Protein AF-A0A6B3G7U8-F1 (afdb_monomer)

Solvent-accessible surface area (backbone atoms only — not comparable to full-atom values): 8339 Å² total; per-residue (Å²): 116,60,31,65,42,67,59,55,54,53,58,26,62,81,66,77,45,59,61,69,61,53,49,54,51,34,26,53,53,46,40,57,54,46,66,72,39,88,90,53,54,91,51,55,48,46,45,71,50,93,73,25,48,72,46,30,41,27,32,55,60,64,88,82,47,62,95,89,60,78,64,54,76,46,82,63,56,57,91,72,45,44,62,56,46,42,53,50,39,54,51,48,50,56,47,52,52,48,53,54,52,49,52,54,49,48,58,63,52,66,76,45,75,90,61,92,80,77,63,49,80,45,92,55,93,48,96,85,45,44,34,27,39,58,80,93,50,77,46,80,84

pLDDT: mean 81.94, std 8.4, range [49.12, 93.56]

Mean predicted aligned error: 10.04 Å

Foldseek 3Di:
DFQPLVVLVVLCVVQVNDSVVLQVLLFVLLLVVQVVDPPHAPAWTWHQDSRRDIWIWHWDDVVVDDPPDDIDIDTPCDVPSSVVSNVSSVVSSVVVSVVSVVVVVCVVCVVQVPPDADFDWDDDPDPVWIWTHRDPDIDID

Structure (mmCIF, N/CA/C/O backbone):
data_AF-A0A6B3G7U8-F1
#
_entry.id   AF-A0A6B3G7U8-F1
#
loop_
_atom_site.group_PDB
_atom_site.id
_atom_site.type_symbol
_atom_site.label_atom_id
_atom_site.label_alt_id
_atom_site.label_comp_id
_atom_site.label_asym_id
_atom_site.label_entity_id
_atom_site.label_seq_id
_atom_site.pdbx_PDB_ins_code
_atom_site.Cartn_x
_atom_site.Cartn_y
_atom_site.Cartn_z
_atom_site.occupancy
_atom_site.B_iso_or_equiv
_atom_site.auth_seq_id
_atom_site.auth_comp_id
_atom_site.auth_asym_id
_atom_site.auth_atom_id
_atom_site.pdbx_PDB_model_num
ATOM 1 N N . MET A 1 1 ? 18.349 -4.455 1.638 1.00 49.12 1 MET A N 1
ATOM 2 C CA . MET A 1 1 ? 17.877 -4.123 2.997 1.00 49.12 1 MET A CA 1
ATOM 3 C C . MET A 1 1 ? 16.399 -4.404 2.971 1.00 49.12 1 MET A C 1
ATOM 5 O O . MET A 1 1 ? 15.675 -3.745 2.230 1.00 49.12 1 MET A O 1
ATOM 9 N N . ASP A 1 2 ? 16.048 -5.477 3.655 1.00 57.03 2 ASP A N 1
ATOM 10 C CA . ASP A 1 2 ? 14.874 -6.294 3.383 1.00 57.03 2 ASP A CA 1
ATOM 11 C C . ASP A 1 2 ? 13.719 -5.866 4.282 1.00 57.03 2 ASP A C 1
ATOM 13 O O . ASP A 1 2 ? 13.921 -5.358 5.390 1.00 57.03 2 ASP A O 1
ATOM 17 N N . ILE A 1 3 ? 12.496 -6.017 3.788 1.00 63.47 3 ILE A N 1
ATOM 18 C CA . ILE A 1 3 ? 11.315 -5.852 4.627 1.00 63.47 3 ILE A CA 1
ATOM 19 C C . ILE A 1 3 ? 11.345 -6.967 5.675 1.00 63.47 3 ILE A C 1
ATOM 21 O O . ILE A 1 3 ? 11.556 -8.128 5.338 1.00 63.47 3 ILE A O 1
ATOM 25 N N . ASP A 1 4 ? 11.127 -6.639 6.949 1.00 67.69 4 ASP A N 1
ATOM 26 C CA . ASP A 1 4 ? 11.074 -7.660 7.995 1.00 67.69 4 ASP A CA 1
ATOM 27 C C . ASP A 1 4 ? 9.785 -8.489 7.862 1.00 67.69 4 ASP A C 1
ATOM 29 O O . ASP A 1 4 ? 8.722 -8.155 8.395 1.00 67.69 4 ASP A O 1
ATOM 33 N N . VAL A 1 5 ? 9.878 -9.588 7.114 1.00 67.31 5 VAL A N 1
ATOM 34 C CA . VAL A 1 5 ? 8.753 -10.489 6.838 1.00 67.31 5 VAL A CA 1
ATOM 35 C C . VAL A 1 5 ? 8.225 -11.154 8.105 1.00 67.31 5 VAL A C 1
ATOM 37 O O . VAL A 1 5 ? 7.060 -11.551 8.142 1.00 67.31 5 VAL A O 1
ATOM 40 N N . LYS A 1 6 ? 9.021 -11.250 9.179 1.00 64.56 6 LYS A N 1
ATOM 41 C CA . LYS A 1 6 ? 8.528 -11.805 10.447 1.00 64.56 6 LYS A CA 1
ATOM 42 C C . LYS A 1 6 ? 7.477 -10.898 11.074 1.00 64.56 6 LYS A C 1
ATOM 44 O O . LYS A 1 6 ? 6.482 -11.407 11.585 1.00 64.56 6 LYS A O 1
ATOM 49 N N . LEU A 1 7 ? 7.645 -9.579 10.972 1.00 67.62 7 LEU A N 1
ATOM 50 C CA . LEU A 1 7 ? 6.619 -8.623 11.392 1.00 67.62 7 LEU A CA 1
ATOM 51 C C . LEU A 1 7 ? 5.379 -8.701 10.496 1.00 67.62 7 LEU A C 1
ATOM 53 O O . LEU A 1 7 ? 4.268 -8.684 11.020 1.00 67.62 7 LEU A O 1
ATOM 57 N N . LEU A 1 8 ? 5.551 -8.861 9.176 1.00 67.56 8 LEU A N 1
ATOM 58 C CA . LEU A 1 8 ? 4.422 -9.047 8.252 1.00 67.56 8 LEU A CA 1
ATOM 5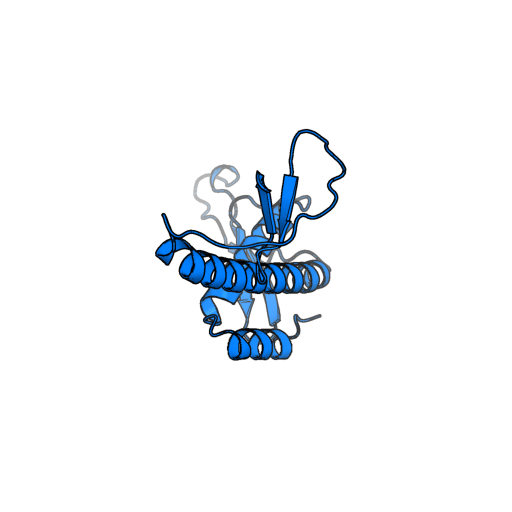9 C C . LEU A 1 8 ? 3.584 -10.279 8.618 1.00 67.56 8 LEU A C 1
ATOM 61 O O . LEU A 1 8 ? 2.361 -10.194 8.706 1.00 67.56 8 LEU A O 1
ATOM 65 N N . LYS A 1 9 ? 4.244 -11.419 8.850 1.00 65.25 9 LYS A N 1
ATOM 66 C CA . LYS A 1 9 ? 3.578 -12.685 9.177 1.00 65.25 9 LYS A CA 1
ATOM 67 C C . LYS A 1 9 ? 2.912 -12.652 10.554 1.00 65.25 9 LYS A C 1
ATOM 69 O O . LYS A 1 9 ? 1.799 -13.148 10.677 1.00 65.25 9 LYS A O 1
ATOM 74 N N . GLY A 1 10 ? 3.543 -12.030 11.555 1.00 67.12 10 GLY A N 1
ATOM 75 C CA . GLY A 1 10 ? 2.952 -11.881 12.890 1.00 67.12 10 GLY A CA 1
ATOM 76 C C . GLY A 1 10 ? 1.677 -11.030 12.886 1.00 67.12 10 GLY A C 1
ATOM 77 O O . GLY A 1 10 ? 0.655 -11.449 13.416 1.00 67.12 10 GLY A O 1
ATOM 78 N N . LEU A 1 11 ? 1.704 -9.877 12.209 1.00 66.62 11 LEU A N 1
ATOM 79 C CA . LEU A 1 11 ? 0.543 -8.983 12.105 1.00 66.62 11 LEU A CA 1
ATOM 80 C C . LEU A 1 11 ? -0.610 -9.579 11.287 1.00 66.62 11 LEU A C 1
ATOM 82 O O . LEU A 1 11 ? -1.769 -9.363 11.632 1.00 66.62 11 LEU A O 1
ATOM 86 N N . ALA A 1 12 ? -0.310 -10.330 10.223 1.00 62.91 12 ALA A N 1
ATOM 87 C CA . ALA A 1 12 ? -1.332 -11.024 9.439 1.00 62.91 12 ALA A CA 1
ATOM 88 C C . ALA A 1 12 ? -2.052 -12.109 10.264 1.00 62.91 12 ALA A C 1
ATOM 90 O O . ALA A 1 12 ? -3.266 -12.276 10.147 1.00 62.91 12 ALA A O 1
ATOM 91 N N . GLN A 1 13 ? -1.313 -12.814 11.128 1.00 64.25 13 GLN A N 1
ATOM 92 C CA . GLN A 1 13 ? -1.842 -13.915 11.929 1.00 64.25 13 GLN A CA 1
ATOM 93 C C . GLN A 1 13 ? -2.773 -13.448 13.058 1.00 64.25 13 GLN A C 1
ATOM 95 O O . GLN A 1 13 ? -3.807 -14.073 13.281 1.00 64.25 13 GLN A O 1
ATOM 100 N N . ASP A 1 14 ? -2.458 -12.336 13.727 1.00 63.94 14 ASP A N 1
ATOM 101 C CA . ASP A 1 14 ? -3.247 -11.823 14.861 1.00 63.94 14 ASP A CA 1
ATOM 102 C C . ASP A 1 14 ? -4.640 -11.296 14.470 1.00 63.94 14 ASP A C 1
ATOM 104 O O . ASP A 1 14 ? -5.495 -11.087 15.332 1.00 63.94 14 ASP A O 1
ATOM 108 N N . LYS A 1 15 ? -4.868 -11.023 13.181 1.00 64.00 15 LYS A N 1
ATOM 109 C CA . LYS A 1 15 ? -6.048 -10.289 12.690 1.00 64.00 15 LYS A CA 1
ATOM 110 C C . LYS A 1 15 ? -6.783 -11.002 11.552 1.00 64.00 15 LYS A C 1
ATOM 112 O O . LYS A 1 15 ? -7.603 -10.383 10.885 1.00 64.00 15 LYS A O 1
ATOM 117 N N . GLU A 1 16 ? -6.489 -12.287 11.338 1.00 69.31 16 GLU A N 1
ATOM 118 C CA . GLU A 1 16 ? -7.140 -13.160 10.342 1.00 69.31 16 GLU A CA 1
ATOM 119 C C . GLU A 1 16 ? -7.078 -12.640 8.889 1.00 69.31 16 GLU A C 1
ATOM 121 O O . GLU A 1 16 ? -7.882 -13.030 8.043 1.00 69.31 16 GLU A O 1
ATOM 126 N N . ILE A 1 17 ? -6.104 -11.783 8.560 1.00 77.81 17 ILE A N 1
ATOM 127 C CA . ILE A 1 17 ? -5.924 -11.272 7.194 1.00 77.81 17 ILE A CA 1
ATOM 128 C C . ILE A 1 17 ? -5.059 -12.271 6.409 1.00 77.81 17 ILE A C 1
ATOM 130 O O . ILE A 1 17 ? -3.924 -12.534 6.818 1.00 77.81 17 ILE A O 1
ATOM 134 N N . PRO A 1 18 ? -5.522 -12.807 5.259 1.00 82.62 18 PRO A N 1
ATOM 135 C CA . PRO A 1 18 ? -4.710 -13.710 4.452 1.00 82.62 18 PRO A CA 1
ATOM 136 C C . PRO A 1 18 ? -3.424 -13.025 3.981 1.00 82.62 18 PRO A C 1
ATOM 138 O O . PRO A 1 18 ? -3.458 -11.921 3.430 1.00 82.62 18 PRO A O 1
ATOM 141 N N . PHE A 1 19 ? -2.288 -13.701 4.157 1.00 81.06 19 PHE A N 1
ATOM 142 C CA . PHE A 1 19 ? -0.971 -13.155 3.817 1.00 81.06 19 PHE A CA 1
ATOM 143 C C . PHE A 1 19 ? -0.887 -12.692 2.353 1.00 81.06 19 PHE A C 1
ATOM 145 O O . PHE A 1 19 ? -0.371 -11.611 2.085 1.00 81.06 19 PHE A O 1
ATOM 152 N N . ASP A 1 20 ? -1.480 -13.441 1.422 1.00 84.00 20 ASP A N 1
ATOM 153 C CA . ASP A 1 20 ? -1.472 -13.115 -0.010 1.00 84.00 20 ASP A CA 1
ATOM 154 C C . ASP A 1 20 ? -2.196 -11.798 -0.332 1.00 84.00 20 ASP A C 1
ATOM 156 O O . ASP A 1 20 ? -1.767 -11.037 -1.200 1.00 84.00 20 ASP A O 1
ATOM 160 N N . VAL A 1 21 ? -3.270 -11.486 0.402 1.00 85.00 21 VAL A N 1
ATOM 161 C CA . VAL A 1 21 ? -4.010 -10.223 0.244 1.00 85.00 21 VAL A CA 1
ATOM 162 C C . VAL A 1 21 ? -3.151 -9.050 0.706 1.00 85.00 21 VAL A C 1
ATOM 164 O O . VAL A 1 21 ? -3.122 -7.998 0.061 1.00 85.00 21 VAL A O 1
ATOM 167 N N . LEU A 1 22 ? -2.423 -9.233 1.810 1.00 83.44 22 LEU A N 1
ATOM 168 C CA . LEU A 1 22 ? -1.510 -8.224 2.328 1.00 83.44 22 LEU A CA 1
ATOM 169 C C . LEU A 1 22 ? -0.335 -7.995 1.370 1.00 83.44 22 LEU A C 1
ATOM 171 O O . LEU A 1 22 ? -0.023 -6.846 1.058 1.00 83.44 22 LEU A O 1
ATOM 175 N N . VAL A 1 23 ? 0.274 -9.070 0.865 1.00 88.06 23 VAL A N 1
ATOM 176 C CA . VAL A 1 23 ? 1.360 -9.003 -0.123 1.00 88.06 23 VAL A CA 1
ATOM 177 C C . VAL A 1 23 ? 0.903 -8.258 -1.374 1.00 88.06 23 VAL A C 1
ATOM 179 O O . VAL A 1 23 ? 1.547 -7.284 -1.756 1.00 88.06 23 VAL A O 1
ATOM 182 N N . GLY A 1 24 ? -0.246 -8.619 -1.953 1.00 90.44 24 GLY A N 1
ATOM 183 C CA . GLY A 1 24 ? -0.769 -7.944 -3.145 1.00 90.44 24 GLY A CA 1
ATOM 184 C C . GLY A 1 24 ? -1.075 -6.456 -2.921 1.00 90.44 24 GLY A C 1
ATOM 185 O O . GLY A 1 24 ? -0.848 -5.624 -3.805 1.00 90.44 24 GLY A O 1
ATOM 186 N N . ALA A 1 25 ? -1.540 -6.085 -1.723 1.00 89.88 25 ALA A N 1
ATOM 187 C CA . ALA A 1 25 ? -1.746 -4.684 -1.357 1.00 89.88 25 ALA A CA 1
ATOM 188 C C . ALA A 1 25 ? -0.419 -3.914 -1.261 1.00 89.88 25 ALA A C 1
ATOM 190 O O . ALA A 1 25 ? -0.326 -2.780 -1.739 1.00 89.88 25 ALA A O 1
ATOM 191 N N . ILE A 1 26 ? 0.613 -4.532 -0.680 1.00 89.62 26 ILE A N 1
ATOM 192 C CA . ILE A 1 26 ? 1.955 -3.951 -0.596 1.00 89.62 26 ILE A CA 1
ATOM 193 C C . ILE A 1 26 ? 2.536 -3.788 -2.003 1.00 89.62 26 ILE A C 1
ATOM 195 O O . ILE A 1 26 ? 2.934 -2.682 -2.350 1.00 89.62 26 ILE A O 1
ATOM 199 N N . GLU A 1 27 ? 2.521 -4.825 -2.842 1.00 92.56 27 GLU A N 1
ATOM 200 C CA . GLU A 1 27 ? 3.007 -4.765 -4.231 1.00 92.56 27 GLU A CA 1
ATOM 201 C C . GLU A 1 27 ? 2.340 -3.631 -5.023 1.00 92.56 27 GLU A C 1
ATOM 203 O O . GLU A 1 27 ? 3.023 -2.844 -5.681 1.00 92.56 27 GLU A O 1
ATOM 208 N N . SER A 1 28 ? 1.021 -3.475 -4.889 1.00 93.06 28 SER A N 1
ATOM 209 C CA . SER A 1 28 ? 0.265 -2.396 -5.539 1.00 93.06 28 SER A CA 1
ATOM 210 C C . SER A 1 28 ? 0.689 -1.007 -5.048 1.00 93.06 28 SER A C 1
ATOM 212 O O . SER A 1 28 ? 0.887 -0.088 -5.843 1.00 93.06 28 SER A O 1
ATOM 214 N N . ALA A 1 29 ? 0.868 -0.837 -3.737 1.00 91.31 29 ALA A N 1
ATOM 215 C CA . ALA A 1 29 ? 1.307 0.431 -3.161 1.00 91.31 29 ALA A CA 1
ATOM 216 C C . ALA A 1 29 ? 2.748 0.781 -3.564 1.00 91.31 29 ALA A C 1
ATOM 218 O O . ALA A 1 29 ? 3.065 1.945 -3.825 1.00 91.31 29 ALA A O 1
ATOM 219 N N . LEU A 1 30 ? 3.620 -0.224 -3.651 1.00 91.44 30 LEU A N 1
ATOM 220 C CA . LEU A 1 30 ? 4.989 -0.064 -4.130 1.00 91.44 30 LEU A CA 1
ATOM 221 C C . LEU A 1 30 ? 5.035 0.281 -5.612 1.00 91.44 30 LEU A C 1
ATOM 223 O O . LEU A 1 30 ? 5.835 1.128 -5.995 1.00 91.44 30 LEU A O 1
ATOM 227 N N . LEU A 1 31 ? 4.154 -0.292 -6.429 1.00 93.25 31 LEU A N 1
ATOM 228 C CA . LEU A 1 31 ? 4.046 0.064 -7.841 1.00 93.25 31 LEU A CA 1
ATOM 229 C C . LEU A 1 31 ? 3.691 1.548 -8.016 1.00 93.25 31 LEU A C 1
ATOM 231 O O . LEU A 1 31 ? 4.315 2.252 -8.807 1.00 93.25 31 LEU A O 1
ATOM 235 N N . ILE A 1 32 ? 2.752 2.059 -7.214 1.00 92.06 32 ILE A N 1
ATOM 236 C CA . ILE A 1 32 ? 2.412 3.491 -7.199 1.00 92.06 32 ILE A CA 1
ATOM 237 C C . ILE A 1 32 ? 3.622 4.338 -6.784 1.00 92.06 32 ILE A C 1
ATOM 239 O O . ILE A 1 32 ? 3.864 5.394 -7.367 1.00 92.06 32 ILE A O 1
ATOM 243 N N . ALA A 1 33 ? 4.385 3.896 -5.780 1.00 89.50 33 ALA A N 1
ATOM 244 C CA . ALA A 1 33 ? 5.592 4.594 -5.346 1.00 89.50 33 ALA A CA 1
ATOM 245 C C . ALA A 1 33 ? 6.681 4.597 -6.433 1.00 89.50 33 ALA A C 1
ATOM 247 O O . ALA A 1 33 ? 7.336 5.617 -6.644 1.00 89.50 33 ALA A O 1
ATOM 248 N N . TYR A 1 34 ? 6.835 3.489 -7.158 1.00 90.94 34 TYR A N 1
ATOM 249 C CA . TYR A 1 34 ? 7.753 3.375 -8.284 1.00 90.94 34 TYR A CA 1
ATOM 250 C C . TYR A 1 34 ? 7.378 4.338 -9.418 1.00 90.94 34 TYR A C 1
ATOM 252 O O . TYR A 1 34 ? 8.231 5.098 -9.859 1.00 90.94 34 TYR A O 1
ATOM 260 N N . HIS A 1 35 ? 6.100 4.430 -9.802 1.00 90.56 35 HIS A N 1
ATOM 261 C CA . HIS A 1 35 ? 5.643 5.378 -10.832 1.00 90.56 35 HIS A CA 1
ATOM 262 C C . HIS A 1 35 ? 5.824 6.862 -10.471 1.00 90.56 35 HIS A C 1
ATOM 264 O O . HIS A 1 35 ? 5.707 7.727 -11.335 1.00 90.56 35 HIS A O 1
ATOM 270 N N . ARG A 1 36 ? 6.095 7.182 -9.201 1.00 88.69 36 ARG A N 1
ATOM 271 C CA . ARG A 1 36 ? 6.453 8.542 -8.759 1.00 88.69 36 ARG A CA 1
ATOM 272 C C . ARG A 1 36 ? 7.955 8.816 -8.817 1.00 88.69 36 ARG A C 1
ATOM 274 O O . ARG A 1 36 ? 8.365 9.937 -8.538 1.00 88.69 36 ARG A O 1
ATOM 281 N N . THR A 1 37 ? 8.759 7.803 -9.116 1.00 86.94 37 THR A N 1
ATOM 282 C CA . THR A 1 37 ? 10.205 7.931 -9.289 1.00 86.94 37 THR A CA 1
ATOM 283 C C . THR A 1 37 ? 10.503 8.342 -10.729 1.00 86.94 37 THR A C 1
ATOM 285 O O . THR A 1 37 ? 9.837 7.891 -11.669 1.00 86.94 37 THR A O 1
ATOM 288 N N . ASP A 1 38 ? 11.500 9.207 -10.899 1.00 83.06 38 ASP A N 1
ATOM 289 C CA . ASP A 1 38 ? 11.982 9.614 -12.216 1.00 83.06 38 ASP A CA 1
ATOM 290 C C . ASP A 1 38 ? 12.528 8.409 -12.993 1.00 83.06 38 ASP A C 1
ATOM 292 O O . ASP A 1 38 ? 13.202 7.548 -12.429 1.00 83.06 38 ASP A O 1
ATOM 296 N N . GLY A 1 39 ? 12.235 8.352 -14.295 1.00 83.62 39 GLY A N 1
ATOM 297 C CA . GLY A 1 39 ? 12.661 7.248 -15.163 1.00 83.62 39 GLY A CA 1
ATOM 298 C C . GLY A 1 39 ? 11.825 5.971 -15.043 1.00 83.62 39 GLY A C 1
ATOM 299 O O . GLY A 1 39 ? 12.205 4.954 -15.611 1.00 83.62 39 GLY A O 1
ATOM 300 N N . SER A 1 40 ? 10.690 6.008 -14.338 1.00 87.75 40 SER A N 1
ATOM 301 C CA . SER A 1 40 ? 9.822 4.838 -14.201 1.00 87.75 40 SER A CA 1
ATOM 302 C C . SER A 1 40 ? 9.166 4.410 -15.517 1.00 87.75 40 SER A C 1
ATOM 304 O O . SER A 1 40 ? 8.696 5.223 -16.318 1.00 87.75 40 SER A O 1
ATOM 306 N N . TYR A 1 41 ? 9.071 3.096 -15.712 1.00 88.62 41 TYR A N 1
ATOM 307 C CA . TYR A 1 41 ? 8.398 2.499 -16.860 1.00 88.62 41 TYR A CA 1
ATOM 308 C C . TYR A 1 41 ? 6.898 2.362 -16.598 1.00 88.62 41 TYR A C 1
ATOM 310 O O . TYR A 1 41 ? 6.468 1.952 -15.519 1.00 88.62 41 T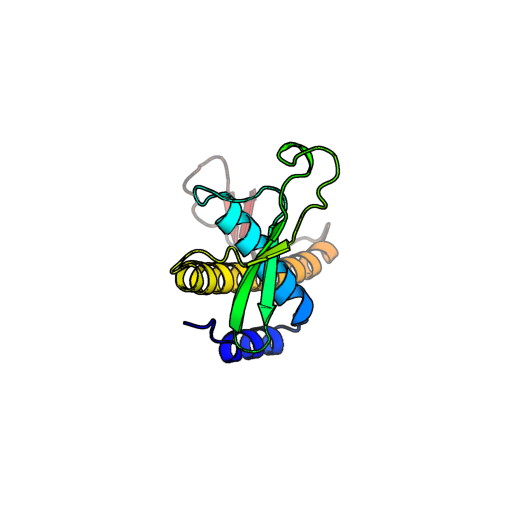YR A O 1
ATOM 318 N N . ARG A 1 42 ? 6.076 2.658 -17.614 1.00 85.88 42 ARG A N 1
ATOM 319 C CA . ARG A 1 42 ? 4.607 2.524 -17.526 1.00 85.88 42 ARG A CA 1
ATOM 320 C C . ARG A 1 42 ? 4.174 1.086 -17.275 1.00 85.88 42 ARG A C 1
ATOM 322 O O . ARG A 1 42 ? 3.230 0.842 -16.531 1.00 85.88 42 ARG A O 1
ATOM 329 N N . ARG A 1 43 ? 4.850 0.132 -17.914 1.00 89.44 43 ARG A N 1
ATOM 330 C CA . ARG A 1 43 ? 4.564 -1.297 -17.786 1.00 89.44 43 ARG A CA 1
ATOM 331 C C . ARG A 1 43 ? 5.507 -1.904 -16.760 1.00 89.44 43 ARG A C 1
ATOM 333 O O . ARG A 1 43 ? 6.453 -2.586 -17.127 1.00 89.44 43 ARG A O 1
ATOM 340 N N . ALA A 1 44 ? 5.241 -1.652 -15.487 1.00 92.19 44 ALA A N 1
ATOM 341 C CA . ALA A 1 44 ? 6.001 -2.243 -14.396 1.00 92.19 44 ALA A CA 1
ATOM 342 C C . ALA A 1 44 ? 5.108 -3.102 -13.498 1.00 92.19 44 ALA A C 1
ATOM 344 O O . ALA A 1 44 ? 3.904 -2.868 -13.375 1.00 92.19 44 ALA A O 1
ATOM 345 N N . ARG A 1 45 ? 5.707 -4.105 -12.861 1.00 93.25 45 ARG A N 1
ATOM 346 C CA . ARG A 1 45 ? 5.098 -4.877 -11.777 1.00 93.25 45 ARG A CA 1
ATOM 347 C C . ARG A 1 45 ? 6.093 -5.011 -10.639 1.00 93.25 45 ARG A C 1
ATOM 349 O O . ARG A 1 45 ? 7.280 -5.225 -10.864 1.00 93.25 45 ARG A O 1
ATOM 356 N N . VAL A 1 46 ? 5.596 -4.916 -9.416 1.00 92.81 46 VAL A N 1
ATOM 357 C CA . VAL A 1 46 ? 6.409 -5.136 -8.222 1.00 92.81 46 VAL A CA 1
ATOM 358 C C . VAL A 1 46 ? 6.155 -6.545 -7.716 1.00 92.81 46 VAL A C 1
ATOM 360 O O . VAL A 1 46 ? 5.015 -7.000 -7.701 1.00 92.81 46 VAL A O 1
ATOM 363 N N . LYS A 1 47 ? 7.226 -7.229 -7.328 1.00 92.62 47 LYS A N 1
ATOM 364 C CA . LYS A 1 47 ? 7.203 -8.545 -6.702 1.00 92.62 47 LYS A CA 1
ATOM 365 C C . LYS A 1 47 ? 7.825 -8.445 -5.319 1.00 92.62 47 LYS A C 1
ATOM 367 O O . LYS A 1 47 ? 8.952 -7.967 -5.195 1.00 92.62 47 LYS A O 1
ATOM 372 N N . LEU A 1 48 ? 7.097 -8.900 -4.307 1.00 88.38 48 LEU A N 1
ATOM 373 C CA . LEU A 1 48 ? 7.617 -9.103 -2.960 1.00 88.38 48 LEU A CA 1
ATOM 374 C C . LEU A 1 48 ? 7.850 -10.599 -2.749 1.00 88.38 48 LEU A C 1
ATOM 376 O O . LEU A 1 48 ? 6.921 -11.398 -2.872 1.00 88.38 48 LEU A O 1
ATOM 380 N N . ASP A 1 49 ? 9.086 -10.982 -2.446 1.00 85.81 49 ASP A N 1
ATOM 381 C CA . ASP A 1 49 ? 9.396 -12.366 -2.108 1.00 85.81 49 ASP A CA 1
ATOM 382 C C . ASP A 1 49 ? 9.093 -12.683 -0.629 1.00 85.81 49 ASP A C 1
ATOM 384 O O . ASP A 1 49 ? 8.824 -11.818 0.209 1.00 85.81 49 ASP A O 1
ATOM 388 N N . GLU A 1 50 ? 9.161 -13.967 -0.293 1.00 77.31 50 GLU A N 1
ATOM 389 C CA . GLU A 1 50 ? 8.971 -14.465 1.070 1.00 77.31 50 GLU A CA 1
ATOM 390 C C . GLU A 1 50 ? 10.099 -14.088 2.050 1.00 77.31 50 GLU A C 1
ATOM 392 O O . GLU A 1 50 ? 9.933 -14.260 3.261 1.00 77.31 50 GLU A O 1
ATOM 397 N N . ASN A 1 51 ? 11.215 -13.549 1.548 1.00 76.94 51 ASN A N 1
ATOM 398 C CA . ASN A 1 51 ? 12.351 -13.062 2.332 1.00 76.94 51 ASN A CA 1
ATOM 399 C C . ASN A 1 51 ? 12.287 -11.548 2.594 1.00 76.94 51 ASN A C 1
ATOM 401 O O . ASN A 1 51 ? 13.066 -11.040 3.398 1.00 76.94 51 ASN A O 1
ATOM 405 N N . GLY A 1 52 ? 11.357 -10.832 1.958 1.00 77.50 52 GLY A N 1
ATOM 406 C CA . GLY A 1 52 ? 11.177 -9.389 2.098 1.00 77.50 52 GLY A CA 1
ATOM 407 C C . GLY A 1 52 ? 11.937 -8.573 1.058 1.00 77.50 52 GLY A C 1
ATOM 408 O O . GLY A 1 52 ? 12.028 -7.348 1.185 1.00 77.50 52 GLY A O 1
ATOM 409 N N . HIS A 1 53 ? 12.491 -9.238 0.050 1.00 84.94 53 HIS A N 1
ATOM 410 C CA . HIS A 1 53 ? 13.116 -8.637 -1.106 1.00 84.94 53 HIS A CA 1
ATOM 411 C C . HIS A 1 53 ? 12.051 -8.133 -2.078 1.00 84.94 53 HIS A C 1
ATOM 413 O O . HIS A 1 53 ? 11.102 -8.836 -2.429 1.00 84.94 53 HIS A O 1
ATOM 419 N N . VAL A 1 54 ? 12.224 -6.888 -2.509 1.00 88.31 54 VAL A N 1
ATOM 420 C CA . VAL A 1 54 ? 11.327 -6.222 -3.448 1.00 88.31 54 VAL A CA 1
ATOM 421 C C . VAL A 1 54 ? 12.052 -6.055 -4.765 1.00 88.31 54 VAL A C 1
ATOM 423 O O . VAL A 1 54 ? 13.087 -5.394 -4.808 1.00 88.31 54 VAL A O 1
ATOM 426 N N . THR A 1 55 ? 11.460 -6.596 -5.823 1.00 91.12 55 THR A N 1
ATOM 427 C CA . THR A 1 55 ? 11.960 -6.470 -7.191 1.00 91.12 55 THR A CA 1
ATOM 428 C C . THR A 1 55 ? 10.926 -5.760 -8.051 1.00 91.12 55 THR A C 1
ATOM 430 O O . THR A 1 55 ? 9.744 -6.117 -8.040 1.00 91.12 55 THR A O 1
ATOM 433 N N . VAL A 1 56 ? 11.363 -4.757 -8.806 1.00 92.44 56 VAL A N 1
ATOM 434 C CA . VAL A 1 56 ? 10.544 -4.065 -9.800 1.00 92.44 56 VAL A CA 1
ATOM 435 C C . VAL A 1 56 ? 10.895 -4.604 -11.178 1.00 92.44 56 VAL A C 1
ATOM 437 O O . VAL A 1 56 ? 11.981 -4.371 -11.694 1.00 92.44 56 VAL A O 1
ATOM 440 N N . TRP A 1 57 ? 9.952 -5.311 -11.785 1.00 93.56 57 TRP A N 1
ATOM 441 C CA . TRP A 1 57 ? 10.072 -5.792 -13.154 1.00 93.56 57 TRP A CA 1
ATOM 442 C C . TRP A 1 57 ? 9.446 -4.772 -14.093 1.00 93.56 57 TRP A C 1
ATOM 444 O O . TRP A 1 57 ? 8.226 -4.588 -14.083 1.00 93.56 57 TRP A O 1
ATOM 454 N N . ALA A 1 58 ? 10.275 -4.106 -14.887 1.00 92.25 58 ALA A N 1
ATOM 455 C CA . ALA A 1 58 ? 9.850 -3.179 -15.922 1.00 92.25 58 ALA A CA 1
ATOM 456 C C . ALA A 1 58 ? 9.839 -3.878 -17.281 1.00 92.25 58 ALA A C 1
ATOM 458 O O . ALA A 1 58 ? 10.690 -4.715 -17.577 1.00 92.25 58 ALA A O 1
ATOM 459 N N . LYS A 1 59 ? 8.866 -3.526 -18.116 1.00 89.62 59 LYS A N 1
ATOM 460 C CA . LYS A 1 59 ? 8.765 -3.966 -19.501 1.00 89.62 59 LYS A CA 1
ATOM 461 C C . LYS A 1 59 ? 8.831 -2.759 -20.425 1.00 89.62 59 LYS A C 1
ATOM 463 O O . LYS A 1 59 ? 8.111 -1.781 -20.217 1.00 89.62 59 LYS A O 1
ATOM 468 N N . GLU A 1 60 ? 9.659 -2.866 -21.456 1.00 84.94 60 GLU A N 1
ATOM 469 C CA . GLU A 1 60 ? 9.778 -1.841 -22.495 1.00 84.94 60 GLU A CA 1
ATOM 470 C C . GLU A 1 60 ? 8.429 -1.604 -23.185 1.00 84.94 60 GLU A C 1
ATOM 472 O O . GLU A 1 60 ? 7.622 -2.531 -23.367 1.00 84.94 60 GLU A O 1
ATOM 477 N N . ASP A 1 61 ? 8.164 -0.350 -23.551 1.00 79.75 61 ASP A N 1
ATOM 478 C CA . ASP A 1 61 ? 6.978 -0.023 -24.329 1.00 79.75 61 ASP A CA 1
ATOM 479 C C . ASP A 1 61 ? 7.242 -0.403 -25.794 1.00 79.75 61 ASP A C 1
ATOM 481 O O . ASP A 1 61 ? 8.200 0.092 -26.385 1.00 79.75 61 ASP A O 1
ATOM 485 N N . PRO A 1 62 ? 6.430 -1.279 -26.411 1.00 75.75 62 PRO A N 1
ATOM 486 C CA . PRO A 1 62 ? 6.612 -1.634 -27.815 1.00 75.75 62 PRO A CA 1
ATOM 487 C C . PRO A 1 62 ? 6.509 -0.438 -28.771 1.00 75.75 62 PRO A C 1
ATOM 489 O O . PRO A 1 62 ? 6.958 -0.556 -29.905 1.00 75.75 62 PRO A O 1
ATOM 492 N N . ALA A 1 63 ? 5.945 0.697 -28.341 1.00 75.81 63 ALA A N 1
ATOM 493 C CA . ALA A 1 63 ? 5.956 1.933 -29.122 1.00 75.81 63 ALA A CA 1
ATOM 494 C C . ALA A 1 63 ? 7.352 2.577 -29.247 1.00 75.81 63 ALA A C 1
ATOM 496 O O . ALA A 1 63 ? 7.590 3.307 -30.207 1.00 75.81 63 ALA A O 1
ATOM 497 N N . ASP A 1 64 ? 8.256 2.300 -28.304 1.00 74.00 64 ASP A N 1
ATOM 498 C CA . ASP A 1 64 ? 9.622 2.838 -28.273 1.00 74.00 64 ASP A CA 1
ATOM 499 C C . ASP A 1 64 ? 10.640 1.888 -28.939 1.00 74.00 64 ASP A C 1
ATOM 501 O O . ASP A 1 64 ? 11.829 2.200 -29.018 1.00 74.00 64 ASP A O 1
ATOM 505 N N . LEU A 1 65 ? 10.184 0.726 -29.423 1.00 76.06 65 LEU A N 1
ATOM 506 C CA . LEU A 1 65 ? 11.020 -0.312 -30.024 1.00 76.06 65 LEU A CA 1
ATOM 507 C C . LEU A 1 65 ? 11.030 -0.234 -31.554 1.00 76.06 65 LEU A C 1
ATOM 509 O O . LEU A 1 65 ? 10.039 0.117 -32.193 1.00 76.06 65 LEU A O 1
ATOM 513 N N . GLU A 1 66 ? 12.158 -0.618 -32.152 1.00 74.56 66 GLU A N 1
ATOM 514 C CA . GLU A 1 66 ? 12.272 -0.759 -33.604 1.00 74.56 66 GLU A CA 1
ATOM 515 C C . GLU A 1 66 ? 11.398 -1.912 -34.124 1.00 74.56 66 GLU A C 1
ATOM 517 O O . GLU A 1 66 ? 11.201 -2.931 -33.455 1.00 74.56 66 GLU A O 1
ATOM 522 N N . GLU A 1 67 ? 10.885 -1.760 -35.348 1.00 69.69 67 GLU A N 1
ATOM 523 C CA . GLU A 1 67 ? 9.979 -2.715 -35.987 1.00 69.69 67 GLU A CA 1
ATOM 524 C C . GLU A 1 67 ? 10.611 -4.123 -36.042 1.00 69.69 67 GLU A C 1
ATOM 526 O O . GLU A 1 67 ? 11.619 -4.351 -36.710 1.00 69.69 67 GLU A O 1
ATOM 531 N N . GLY A 1 68 ? 10.026 -5.070 -35.298 1.00 70.88 68 GLY A N 1
ATOM 532 C CA . GLY A 1 68 ? 10.513 -6.451 -35.176 1.00 70.88 68 GLY A CA 1
ATOM 533 C C . GLY A 1 68 ? 11.221 -6.796 -33.859 1.00 70.88 68 GLY A C 1
ATOM 534 O O . GLY A 1 68 ? 11.563 -7.962 -33.659 1.00 70.88 68 GLY A O 1
ATOM 535 N N . GLN A 1 69 ? 11.417 -5.842 -32.944 1.00 73.62 69 GLN A N 1
ATOM 536 C CA . GLN A 1 69 ? 11.914 -6.131 -31.596 1.00 73.62 69 GLN A CA 1
ATOM 537 C C . GLN A 1 69 ? 10.773 -6.511 -30.640 1.00 73.62 69 GLN A C 1
ATOM 539 O O . GLN A 1 69 ? 9.734 -5.853 -30.577 1.00 73.62 69 GLN A O 1
ATOM 544 N N . GLU A 1 70 ? 10.972 -7.582 -29.868 1.00 77.31 70 GLU A N 1
ATOM 545 C CA . GLU A 1 70 ? 10.038 -7.970 -28.812 1.00 77.31 70 GLU A CA 1
ATOM 546 C C . GLU A 1 70 ? 10.343 -7.208 -27.512 1.00 77.31 70 GLU A C 1
ATOM 548 O O . GLU A 1 70 ? 11.502 -7.182 -27.091 1.00 77.31 70 GLU A O 1
ATOM 553 N N . PRO A 1 71 ? 9.327 -6.639 -26.835 1.00 79.56 71 PRO A N 1
ATOM 554 C CA . PRO A 1 71 ? 9.524 -5.910 -25.589 1.00 79.56 71 PRO A CA 1
ATOM 555 C C . PRO A 1 71 ? 10.029 -6.826 -24.482 1.00 79.56 71 PRO A C 1
ATOM 557 O O . PRO A 1 71 ? 9.349 -7.792 -24.104 1.00 79.56 71 PRO A O 1
ATOM 560 N N . LYS A 1 72 ? 11.202 -6.495 -23.938 1.00 85.62 72 LYS A N 1
ATOM 561 C CA . LYS A 1 72 ? 11.861 -7.280 -22.893 1.00 85.62 72 LYS A CA 1
ATOM 562 C C . LYS A 1 72 ? 11.425 -6.824 -21.508 1.00 85.62 72 LYS A C 1
ATOM 564 O O . LYS A 1 72 ? 11.113 -5.657 -21.285 1.00 85.62 72 LYS A O 1
ATOM 569 N N . GLU A 1 73 ? 11.378 -7.784 -20.589 1.00 89.88 73 GLU A N 1
ATOM 570 C CA . GLU A 1 73 ? 11.223 -7.525 -19.158 1.00 89.88 73 GLU A CA 1
ATOM 571 C C . GLU A 1 73 ? 12.613 -7.542 -18.509 1.00 89.88 73 GLU A C 1
ATOM 573 O O . GLU A 1 73 ? 13.416 -8.435 -18.791 1.00 89.88 73 GLU A O 1
ATOM 578 N N . PHE A 1 74 ? 12.904 -6.556 -17.667 1.00 90.94 74 PHE A N 1
ATOM 579 C CA . PHE A 1 74 ? 14.160 -6.438 -16.932 1.00 90.94 74 PHE A CA 1
ATOM 580 C C . PHE A 1 74 ? 13.917 -5.902 -15.517 1.00 90.94 74 PHE A C 1
ATOM 582 O O . PHE A 1 74 ? 12.845 -5.382 -15.203 1.00 90.94 74 PHE A O 1
ATOM 589 N N . ASP A 1 75 ? 14.910 -6.081 -14.650 1.00 92.69 75 ASP A N 1
ATOM 590 C CA . ASP A 1 75 ? 14.888 -5.557 -13.286 1.00 92.69 75 ASP A CA 1
ATOM 591 C C . ASP A 1 75 ? 15.273 -4.071 -13.306 1.00 92.69 75 ASP A C 1
ATOM 593 O O . ASP A 1 75 ? 16.407 -3.721 -13.638 1.00 92.69 75 ASP A O 1
ATOM 597 N N . ASP A 1 76 ? 14.314 -3.212 -12.969 1.00 91.44 76 ASP A N 1
ATOM 598 C CA . ASP A 1 76 ? 14.482 -1.761 -12.845 1.00 91.44 76 ASP A CA 1
ATOM 599 C C . ASP A 1 76 ? 14.317 -1.314 -11.387 1.00 91.44 76 ASP A C 1
ATOM 601 O O . ASP A 1 76 ? 13.789 -0.243 -11.093 1.00 91.44 76 ASP A O 1
ATOM 605 N N . THR A 1 77 ? 14.706 -2.160 -10.430 1.00 89.56 77 THR A N 1
ATOM 606 C CA . THR A 1 77 ? 14.604 -1.822 -9.009 1.00 89.56 77 THR A CA 1
ATOM 607 C C . THR A 1 77 ? 15.499 -0.621 -8.692 1.00 89.56 77 THR A C 1
ATOM 609 O O . THR A 1 77 ? 16.729 -0.740 -8.738 1.00 89.56 77 THR A O 1
ATOM 612 N N . PRO A 1 78 ? 14.932 0.541 -8.302 1.00 85.94 78 PRO A N 1
ATOM 613 C CA . PRO A 1 78 ? 15.745 1.721 -8.047 1.00 85.94 78 PRO A CA 1
ATOM 614 C C . PRO A 1 78 ? 16.684 1.516 -6.854 1.00 85.94 78 PRO A C 1
ATOM 616 O O . PRO A 1 78 ? 16.343 0.876 -5.851 1.00 85.94 78 PRO A O 1
ATOM 619 N N . SER A 1 79 ? 17.870 2.123 -6.912 1.00 84.75 79 SER A N 1
ATOM 620 C CA . SER A 1 79 ? 18.797 2.080 -5.778 1.00 84.75 79 SER A CA 1
ATOM 621 C C . SER A 1 79 ? 18.153 2.688 -4.519 1.00 84.75 79 SER A C 1
ATOM 623 O O . SER A 1 79 ? 17.576 3.773 -4.543 1.00 84.75 79 SER A O 1
ATOM 625 N N . GLY A 1 80 ? 18.197 1.961 -3.400 1.00 80.75 80 GLY A N 1
ATOM 626 C CA . GLY A 1 80 ? 17.591 2.409 -2.139 1.00 80.75 80 GLY A CA 1
ATOM 627 C C . GLY A 1 80 ? 16.063 2.273 -2.046 1.00 80.75 80 GLY A C 1
ATOM 628 O O . GLY A 1 80 ? 15.495 2.652 -1.015 1.00 80.75 80 GLY A O 1
ATOM 629 N N . PHE A 1 81 ? 15.396 1.675 -3.043 1.00 84.12 81 PHE A N 1
ATOM 630 C CA . PHE A 1 81 ? 13.941 1.462 -3.036 1.00 84.12 81 PHE A CA 1
ATOM 631 C C . PHE A 1 81 ? 13.458 0.633 -1.836 1.00 84.12 81 PHE A C 1
ATOM 633 O O . PHE A 1 81 ? 12.352 0.843 -1.349 1.00 84.12 81 PHE A O 1
ATOM 640 N N . GLY A 1 82 ? 14.320 -0.209 -1.255 1.00 81.12 82 GLY A N 1
ATOM 641 C CA . GLY A 1 82 ? 14.016 -0.974 -0.039 1.00 81.12 82 GLY A CA 1
ATOM 642 C C . GLY A 1 82 ? 13.558 -0.122 1.157 1.00 81.12 82 GLY A C 1
ATOM 643 O O . GLY A 1 82 ? 12.677 -0.541 1.904 1.00 81.12 82 GLY A O 1
ATOM 644 N N . ARG A 1 83 ? 14.066 1.112 1.327 1.00 82.75 83 ARG A N 1
ATOM 645 C CA . ARG A 1 83 ? 13.622 2.004 2.423 1.00 82.75 83 ARG A CA 1
ATOM 646 C C . ARG A 1 83 ? 12.195 2.503 2.209 1.00 82.75 83 ARG A C 1
ATOM 648 O O . ARG A 1 83 ? 11.405 2.574 3.155 1.00 82.75 83 ARG A O 1
ATOM 655 N N . ILE A 1 84 ? 11.887 2.871 0.966 1.00 84.56 84 ILE A N 1
ATOM 656 C CA . ILE A 1 84 ? 10.531 3.238 0.553 1.00 84.56 84 ILE A CA 1
ATOM 657 C C . ILE A 1 84 ? 9.636 2.024 0.773 1.00 84.56 84 ILE A C 1
ATOM 659 O O . ILE A 1 84 ? 8.578 2.146 1.383 1.00 84.56 84 ILE A O 1
ATOM 663 N N . ALA A 1 85 ? 10.125 0.842 0.399 1.00 83.50 85 ALA A N 1
ATOM 664 C CA . ALA A 1 85 ? 9.359 -0.374 0.494 1.00 83.50 85 ALA A CA 1
ATOM 665 C C . ALA A 1 85 ? 8.983 -0.766 1.922 1.00 83.50 85 ALA A C 1
ATOM 667 O O . ALA A 1 85 ? 7.814 -1.025 2.195 1.00 83.50 85 ALA A O 1
ATOM 668 N N . ALA A 1 86 ? 9.930 -0.703 2.857 1.00 83.88 86 ALA A N 1
ATOM 669 C CA . ALA A 1 86 ? 9.667 -0.954 4.271 1.00 83.88 86 ALA A CA 1
ATOM 670 C C . ALA A 1 86 ? 8.646 0.034 4.864 1.00 83.88 86 ALA A C 1
ATOM 672 O O . ALA A 1 86 ? 7.752 -0.355 5.619 1.00 83.88 86 ALA A O 1
ATOM 673 N N . THR A 1 87 ? 8.758 1.317 4.507 1.00 84.56 87 THR A N 1
ATOM 674 C CA . THR A 1 87 ? 7.866 2.367 5.021 1.00 84.56 87 THR A CA 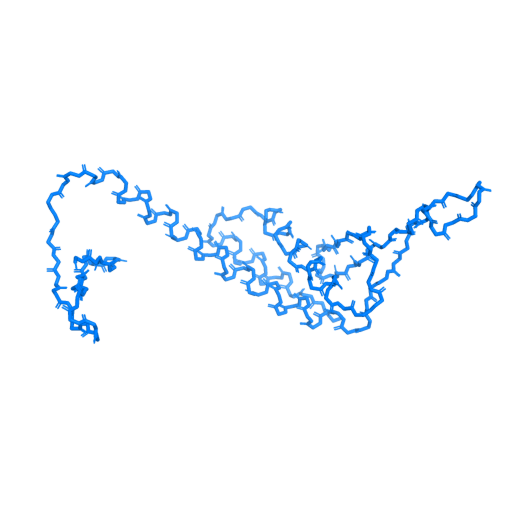1
ATOM 675 C C . THR A 1 87 ? 6.450 2.202 4.474 1.00 84.56 87 THR A C 1
ATOM 677 O O . THR A 1 87 ? 5.485 2.211 5.239 1.00 84.56 87 THR A O 1
ATOM 680 N N . THR A 1 88 ? 6.330 1.989 3.163 1.00 87.31 88 THR A N 1
ATOM 681 C CA . THR A 1 88 ? 5.055 1.745 2.488 1.00 87.31 88 THR A CA 1
ATOM 682 C C . THR A 1 88 ? 4.406 0.465 2.995 1.00 87.31 88 THR A C 1
ATOM 684 O O . THR A 1 88 ? 3.226 0.490 3.326 1.00 87.31 88 THR A O 1
ATOM 687 N N . ALA A 1 89 ? 5.160 -0.628 3.147 1.00 83.94 89 ALA A N 1
ATOM 688 C CA . ALA A 1 89 ? 4.633 -1.879 3.686 1.00 83.94 89 ALA A CA 1
ATOM 689 C C . ALA A 1 89 ? 4.026 -1.675 5.078 1.00 83.94 89 ALA A C 1
ATOM 691 O O . ALA A 1 89 ? 2.872 -2.030 5.302 1.00 83.94 89 ALA A O 1
ATOM 692 N N . LYS A 1 90 ? 4.748 -1.007 5.988 1.00 83.44 90 LYS A N 1
ATOM 693 C CA . LYS A 1 90 ? 4.226 -0.662 7.318 1.00 83.44 90 LYS A CA 1
ATOM 694 C C . LYS A 1 90 ? 2.923 0.135 7.239 1.00 83.44 90 LYS A C 1
ATOM 696 O O . LYS A 1 90 ? 1.987 -0.151 7.981 1.00 83.44 90 LYS A O 1
ATOM 701 N N . GLN A 1 91 ? 2.862 1.130 6.358 1.00 86.38 91 GLN A N 1
ATOM 702 C CA . GLN A 1 91 ? 1.672 1.959 6.192 1.00 86.38 91 GLN A CA 1
ATOM 703 C C . GLN A 1 91 ? 0.483 1.157 5.650 1.00 86.38 91 GLN A C 1
ATOM 705 O O . GLN A 1 91 ? -0.615 1.283 6.184 1.00 86.38 91 GLN A O 1
ATOM 710 N N . VAL A 1 92 ? 0.704 0.303 4.649 1.00 88.00 92 VAL A N 1
ATOM 711 C CA . VAL A 1 92 ? -0.334 -0.558 4.064 1.00 88.00 92 VAL A CA 1
ATOM 712 C C . VAL A 1 92 ? -0.875 -1.544 5.095 1.00 88.00 92 VAL A C 1
ATOM 714 O O . VAL A 1 92 ? -2.084 -1.721 5.176 1.00 88.00 92 VAL A O 1
ATOM 717 N N . ILE A 1 93 ? -0.017 -2.138 5.928 1.00 83.31 93 ILE A N 1
ATOM 718 C CA . ILE A 1 93 ? -0.456 -3.027 7.015 1.00 83.31 93 ILE A CA 1
ATOM 719 C C . ILE A 1 93 ? -1.338 -2.276 8.007 1.00 83.31 93 ILE A C 1
ATOM 721 O O . ILE A 1 93 ? -2.416 -2.749 8.347 1.00 83.31 93 ILE A O 1
ATOM 725 N N . LEU A 1 94 ? -0.889 -1.105 8.472 1.00 84.00 94 LEU A N 1
ATOM 726 C CA . LEU A 1 94 ? -1.653 -0.297 9.422 1.00 84.00 94 LEU A CA 1
ATOM 727 C C . LEU A 1 94 ? -2.994 0.146 8.836 1.00 84.00 94 LEU A C 1
ATOM 729 O O . LEU A 1 94 ? -3.976 0.219 9.565 1.00 84.00 94 LEU A O 1
ATOM 733 N N . GLN A 1 95 ? -3.035 0.431 7.536 1.00 86.12 95 GLN A N 1
ATOM 734 C CA . GLN A 1 95 ? -4.274 0.745 6.842 1.00 86.12 95 GLN A CA 1
ATOM 735 C C . GLN A 1 95 ? -5.193 -0.475 6.777 1.00 86.12 95 GLN A C 1
ATOM 737 O O . GLN A 1 95 ? -6.327 -0.380 7.217 1.00 86.12 95 GLN A O 1
ATOM 742 N N . ARG A 1 96 ? -4.696 -1.639 6.343 1.00 84.75 96 ARG A N 1
ATOM 743 C CA . ARG A 1 96 ? -5.488 -2.879 6.301 1.00 84.75 96 ARG A CA 1
ATOM 744 C C . ARG A 1 96 ? -6.014 -3.300 7.664 1.00 84.75 96 ARG A C 1
ATOM 746 O O . ARG A 1 96 ? -7.113 -3.831 7.750 1.00 84.75 96 ARG A O 1
ATOM 753 N N . LEU A 1 97 ? -5.240 -3.051 8.715 1.00 81.12 97 LEU A N 1
ATOM 754 C CA . LEU A 1 97 ? -5.670 -3.283 10.084 1.00 81.12 97 LEU A CA 1
ATOM 755 C C . LEU A 1 97 ? -6.866 -2.401 10.454 1.00 81.12 97 LEU A C 1
ATOM 757 O O . LEU A 1 97 ? -7.830 -2.905 11.017 1.00 81.12 97 LEU A O 1
ATOM 761 N N . ARG A 1 98 ? -6.805 -1.109 10.119 1.00 83.44 98 ARG A N 1
ATOM 762 C CA . ARG A 1 98 ? -7.916 -0.178 10.346 1.00 83.44 98 ARG A CA 1
ATOM 763 C C . ARG A 1 98 ? -9.127 -0.551 9.510 1.00 83.44 98 ARG A C 1
ATOM 765 O O . ARG A 1 98 ? -10.194 -0.672 10.077 1.00 83.44 98 ARG A O 1
ATOM 772 N N . ASP A 1 99 ? -8.942 -0.828 8.220 1.00 83.94 99 ASP A N 1
ATOM 773 C CA . ASP A 1 99 ? -10.031 -1.235 7.327 1.00 83.94 99 ASP A CA 1
ATOM 774 C C . ASP A 1 99 ? -10.752 -2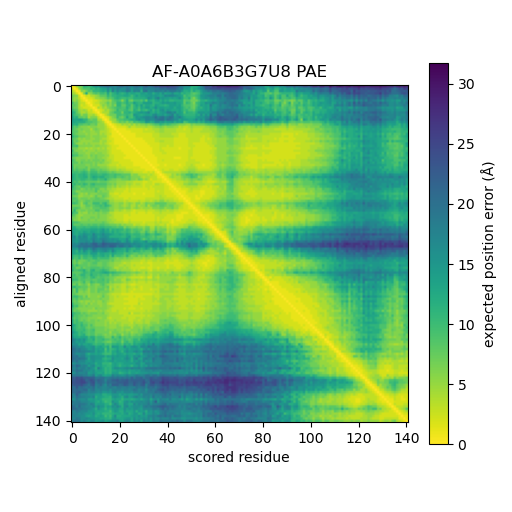.482 7.875 1.00 83.94 99 ASP A C 1
ATOM 776 O O . ASP A 1 99 ? -11.973 -2.531 7.897 1.00 83.94 99 ASP A O 1
ATOM 780 N N . ALA A 1 100 ? -10.009 -3.472 8.385 1.00 81.69 100 ALA A N 1
ATOM 781 C CA . ALA A 1 100 ? -10.596 -4.671 8.984 1.00 81.69 100 ALA A CA 1
ATOM 782 C C . ALA A 1 100 ? -11.327 -4.390 10.314 1.00 81.69 100 ALA A C 1
ATOM 784 O O . ALA A 1 100 ? -12.343 -5.020 10.615 1.00 81.69 100 ALA A O 1
ATOM 785 N N . GLU A 1 101 ? -10.816 -3.463 11.130 1.00 78.56 101 GLU A N 1
ATOM 786 C CA . GLU A 1 101 ? -11.488 -3.008 12.353 1.00 78.56 101 GLU A CA 1
ATOM 787 C C . GLU A 1 101 ? -12.756 -2.202 12.034 1.00 78.56 101 GLU A C 1
ATOM 789 O O . GLU A 1 101 ? -13.791 -2.412 12.672 1.00 78.56 101 GLU A O 1
ATOM 794 N N . ASP A 1 102 ? -12.699 -1.350 11.014 1.00 81.19 102 ASP A N 1
ATOM 795 C CA . ASP A 1 102 ? -13.809 -0.546 10.516 1.00 81.19 102 ASP A CA 1
ATOM 796 C C . ASP A 1 102 ? -14.889 -1.437 9.895 1.00 81.19 102 ASP A C 1
ATOM 798 O O . ASP A 1 102 ? -16.053 -1.284 10.244 1.00 81.19 102 ASP A O 1
ATOM 802 N N . ASP A 1 103 ? -14.530 -2.426 9.071 1.00 80.88 103 ASP A N 1
ATOM 803 C CA . ASP A 1 103 ? -15.468 -3.395 8.483 1.00 80.88 103 ASP A CA 1
ATOM 804 C C . ASP A 1 103 ? -16.200 -4.195 9.568 1.00 80.88 103 ASP A C 1
ATOM 806 O O . ASP A 1 103 ? -17.418 -4.387 9.506 1.00 80.88 103 ASP A O 1
ATOM 810 N N . LYS A 1 104 ? -15.475 -4.637 10.605 1.00 78.31 104 LYS A N 1
ATOM 811 C CA . LYS A 1 104 ? -16.080 -5.327 11.751 1.00 78.31 104 LYS A CA 1
ATOM 812 C C . LYS A 1 104 ? -17.046 -4.412 12.495 1.00 78.31 104 LYS A C 1
ATOM 814 O O . LYS A 1 104 ? -18.144 -4.834 12.852 1.00 78.31 104 LYS A O 1
ATOM 819 N N . THR A 1 105 ? -16.639 -3.169 12.724 1.00 76.62 105 THR A N 1
ATOM 820 C CA . THR A 1 105 ? -17.454 -2.189 13.435 1.00 76.62 105 THR A CA 1
ATOM 821 C C . THR A 1 105 ? -18.690 -1.814 12.615 1.00 76.62 105 THR A C 1
ATOM 823 O O . THR A 1 105 ? -19.798 -1.833 13.137 1.00 76.62 105 THR A O 1
ATOM 826 N N . PHE A 1 106 ? -18.546 -1.583 11.311 1.00 76.88 106 PHE A N 1
ATOM 827 C CA . PHE A 1 106 ? -19.658 -1.366 10.391 1.00 76.88 106 PHE A CA 1
ATOM 828 C C . PHE A 1 106 ? -20.635 -2.543 10.409 1.00 76.88 106 PHE A C 1
ATOM 830 O O . PHE A 1 106 ? -21.835 -2.324 10.535 1.00 76.88 106 PHE A O 1
ATOM 837 N N . GLY A 1 107 ? -20.140 -3.783 10.361 1.00 75.19 107 GLY A N 1
ATOM 838 C CA . GLY A 1 107 ? -20.974 -4.980 10.478 1.00 75.19 107 GLY A CA 1
ATOM 839 C C . GLY A 1 107 ? -21.760 -5.050 11.793 1.00 75.19 107 GLY A C 1
ATOM 840 O O . GLY A 1 107 ? -22.934 -5.415 11.771 1.00 75.19 107 GLY A O 1
ATOM 841 N N . GLU A 1 108 ? -21.149 -4.661 12.921 1.00 75.88 108 GLU A N 1
ATOM 842 C CA . GLU A 1 108 ? -21.834 -4.570 14.221 1.00 75.88 108 GLU A CA 1
ATOM 843 C C . GLU A 1 108 ? -22.993 -3.554 14.177 1.00 75.88 108 GLU A C 1
ATOM 845 O O . GLU A 1 108 ? -24.089 -3.877 14.625 1.00 75.88 108 GLU A O 1
ATOM 850 N N . TYR A 1 109 ? -22.802 -2.360 13.602 1.00 75.38 109 TYR A N 1
ATOM 851 C CA . TYR A 1 109 ? -23.828 -1.302 13.591 1.00 75.38 109 TYR A CA 1
ATOM 852 C C . TYR A 1 109 ? -24.828 -1.378 12.430 1.00 75.38 109 TYR A C 1
ATOM 854 O O . TYR A 1 109 ? -25.942 -0.875 12.563 1.00 75.38 109 TYR A O 1
ATOM 862 N N . ALA A 1 110 ? -24.492 -2.034 11.317 1.00 77.12 110 ALA A N 1
ATOM 863 C CA . ALA A 1 110 ? -25.408 -2.235 10.192 1.00 77.12 110 ALA A CA 1
ATOM 864 C C . ALA A 1 110 ? -26.654 -3.046 10.595 1.00 77.12 110 ALA A C 1
ATOM 866 O O . ALA A 1 110 ? -27.725 -2.858 10.027 1.00 77.12 110 ALA A O 1
ATOM 867 N N . GLY A 1 111 ? -26.536 -3.920 11.602 1.00 76.31 111 GLY A N 1
ATOM 868 C CA . GLY A 1 111 ? -27.666 -4.662 12.169 1.00 76.31 111 GLY A CA 1
ATOM 869 C C . GLY A 1 111 ? -28.582 -3.847 13.091 1.00 76.31 111 GLY A C 1
ATOM 870 O O . GLY A 1 111 ? -29.635 -4.352 13.467 1.00 76.31 111 GLY A O 1
ATOM 871 N N . HIS A 1 112 ? -28.200 -2.617 13.443 1.00 76.69 112 HIS A N 1
ATOM 872 C CA . HIS A 1 112 ? -28.910 -1.740 14.382 1.00 76.69 112 HIS A CA 1
ATOM 873 C C . HIS A 1 112 ? -29.629 -0.572 13.685 1.00 76.69 112 HIS A C 1
ATOM 875 O O . HIS A 1 112 ? -29.980 0.426 14.318 1.00 76.69 112 HIS A O 1
ATOM 881 N N 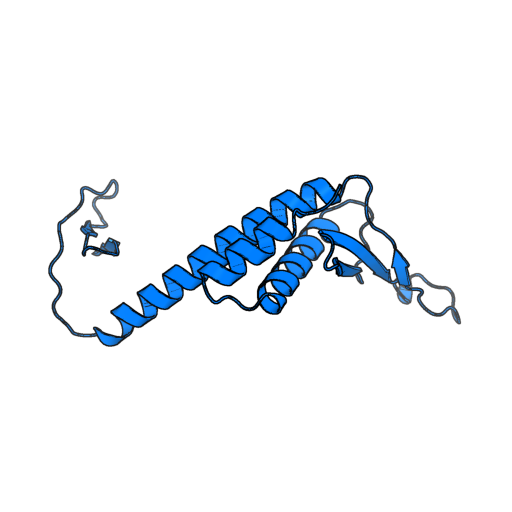. GLU A 1 113 ? -29.853 -0.664 12.371 1.00 79.19 113 GLU A N 1
ATOM 882 C CA . GLU A 1 113 ? -30.608 0.351 11.637 1.00 79.19 113 GLU A CA 1
ATOM 883 C C . GLU A 1 113 ? -32.052 0.440 12.164 1.00 79.19 113 GLU A C 1
ATOM 885 O O . GLU A 1 113 ? -32.822 -0.517 12.097 1.00 79.19 113 GLU A O 1
ATOM 890 N N . GLY A 1 114 ? -32.423 1.610 12.693 1.00 80.81 114 GLY A N 1
ATOM 891 C CA . GLY A 1 114 ? -33.739 1.862 13.292 1.00 80.81 114 GLY A CA 1
ATOM 892 C C . GLY A 1 114 ? -33.810 1.646 14.808 1.00 80.81 114 GLY A C 1
ATOM 893 O O . GLY A 1 114 ? -34.823 2.006 15.413 1.00 80.81 114 GLY A O 1
ATOM 894 N N . ASP A 1 115 ? -32.746 1.135 15.431 1.00 83.25 115 ASP A N 1
ATOM 895 C CA . ASP A 1 115 ? -32.666 1.001 16.884 1.00 83.25 115 ASP A CA 1
ATOM 896 C C . ASP A 1 115 ? -32.389 2.354 17.562 1.00 83.25 115 ASP A C 1
ATOM 898 O O . ASP A 1 115 ? -31.693 3.228 17.041 1.00 83.25 115 ASP A O 1
ATOM 902 N N . VAL A 1 116 ? -32.924 2.527 18.774 1.00 85.38 116 VAL A N 1
ATOM 903 C CA . VAL A 1 116 ? -32.636 3.698 19.612 1.00 85.38 116 VAL A CA 1
ATOM 904 C C . VAL A 1 116 ? -31.392 3.418 20.446 1.00 85.38 116 VAL A C 1
ATOM 906 O O . VAL A 1 116 ? -31.409 2.559 21.327 1.00 85.38 116 VAL A O 1
ATOM 909 N N . VAL A 1 117 ? -30.331 4.186 20.205 1.00 83.62 117 VAL A N 1
ATOM 910 C CA . VAL A 1 11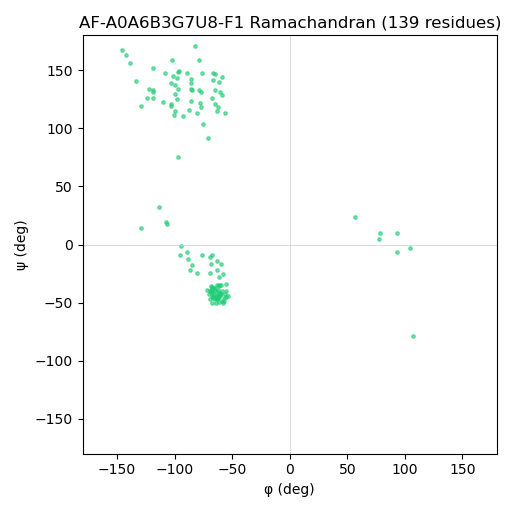7 ? -29.069 4.114 20.954 1.00 83.62 117 VAL A CA 1
ATOM 911 C C . VAL A 1 117 ? -28.890 5.332 21.861 1.00 83.62 117 VAL A C 1
ATOM 913 O O . VAL A 1 117 ? -29.332 6.437 21.550 1.00 83.62 117 VAL A O 1
ATOM 916 N N . THR A 1 118 ? -28.237 5.135 23.006 1.00 86.44 118 THR A N 1
ATOM 917 C CA . THR A 1 118 ? -27.882 6.212 23.943 1.00 86.44 118 THR A CA 1
ATOM 918 C C . THR A 1 118 ? -26.404 6.557 23.814 1.00 86.44 118 THR A C 1
ATOM 920 O O . THR A 1 118 ? -25.581 5.648 23.751 1.00 86.44 118 THR A O 1
ATOM 923 N N . GLY A 1 119 ? -26.060 7.845 23.852 1.00 88.38 119 GLY A N 1
ATOM 924 C CA . GLY A 1 119 ? -24.674 8.309 23.788 1.00 88.38 119 GLY A CA 1
ATOM 925 C C . GLY A 1 119 ? -24.418 9.564 24.619 1.00 88.38 119 GLY A C 1
ATOM 926 O O . GLY A 1 119 ? -25.350 10.220 25.091 1.00 88.38 119 GLY A O 1
ATOM 927 N N . VAL A 1 120 ? -23.143 9.889 24.815 1.00 90.00 120 VAL A N 1
ATOM 928 C CA . VAL A 1 120 ? -22.675 11.067 25.551 1.00 90.00 120 VAL A CA 1
ATOM 929 C C . VAL A 1 120 ? -22.333 12.172 24.558 1.00 90.00 120 VAL A C 1
ATOM 931 O O . VAL A 1 120 ? -21.522 11.983 23.657 1.00 90.00 120 VAL A O 1
ATOM 934 N N . VAL A 1 121 ? -22.934 13.350 24.725 1.00 90.00 121 VAL A N 1
ATOM 935 C CA . VAL A 1 121 ? -22.630 14.509 23.874 1.00 90.00 121 VAL A CA 1
ATOM 936 C C . VAL A 1 121 ? -21.204 14.989 24.139 1.00 90.00 121 VAL A C 1
ATOM 938 O O . VAL A 1 121 ? -20.845 15.294 25.277 1.00 90.00 121 VAL A O 1
ATOM 941 N N . GLN A 1 122 ? -20.413 15.097 23.076 1.00 86.75 122 GLN A N 1
ATOM 942 C CA . GLN A 1 122 ? -19.058 15.625 23.102 1.00 86.75 122 GLN A CA 1
ATOM 943 C C . GLN A 1 122 ? -19.013 17.070 22.598 1.00 86.75 122 GLN A C 1
ATOM 945 O O . GLN A 1 122 ? -19.736 17.475 21.685 1.00 86.75 122 GLN A O 1
ATOM 950 N N . GLN A 1 123 ? -18.131 17.874 23.195 1.00 80.81 123 GLN A N 1
ATOM 951 C CA . GLN A 1 123 ? -17.979 19.274 22.814 1.00 80.81 123 GLN A CA 1
ATOM 952 C C . GLN A 1 123 ? -17.223 19.392 21.480 1.00 80.81 123 GLN A C 1
ATOM 954 O O . GLN A 1 123 ? -16.000 19.260 21.424 1.00 80.81 123 GLN A O 1
ATOM 959 N N . GLY 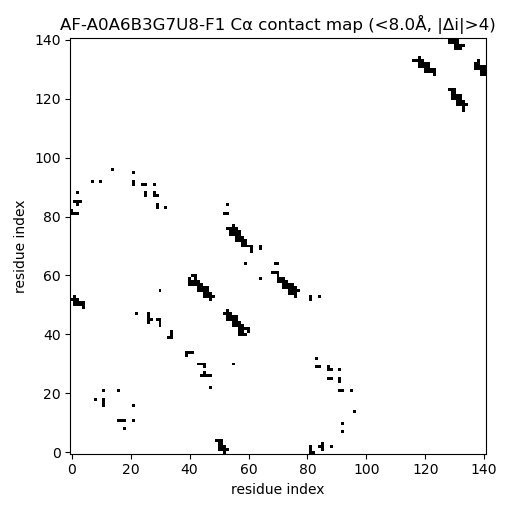A 1 124 ? -17.961 19.677 20.405 1.00 76.25 124 GLY A N 1
ATOM 960 C CA . GLY A 1 124 ? -17.413 19.932 19.073 1.00 76.25 124 GLY A CA 1
ATOM 961 C C . GLY A 1 124 ? -16.834 21.343 18.906 1.00 76.25 124 GLY A C 1
ATOM 962 O O . GLY A 1 124 ? -17.175 22.278 19.631 1.00 76.25 124 GLY A O 1
ATOM 963 N N . LYS A 1 125 ? -15.949 21.507 17.913 1.00 78.50 125 LYS A N 1
ATOM 964 C CA . LYS A 1 125 ? -15.425 22.825 17.497 1.00 78.50 125 LYS A CA 1
ATOM 965 C C . LYS A 1 125 ? -16.384 23.583 16.576 1.00 78.50 125 LYS A C 1
ATOM 967 O O . LYS A 1 125 ? -16.301 24.806 16.499 1.00 78.50 125 LYS A O 1
ATOM 972 N N . ASP A 1 126 ? -17.247 22.859 15.868 1.00 82.12 126 ASP A N 1
ATOM 973 C CA . ASP A 1 126 ? -18.224 23.418 14.938 1.00 82.12 126 ASP A CA 1
ATOM 974 C C . ASP A 1 126 ? -19.614 23.408 15.595 1.00 82.12 126 ASP A C 1
ATOM 976 O O . ASP A 1 126 ? -20.107 22.333 15.926 1.00 82.12 126 ASP A O 1
ATOM 980 N N . PRO A 1 127 ? -20.267 24.565 15.794 1.00 79.19 127 PRO A N 1
ATOM 981 C CA . PRO A 1 127 ? -21.607 24.625 16.376 1.00 79.19 127 PRO A CA 1
ATOM 982 C C . PRO A 1 127 ? -22.706 24.028 15.481 1.00 79.19 127 PRO A C 1
ATOM 984 O O . PRO A 1 127 ? -23.840 23.906 15.938 1.00 79.19 127 PRO A O 1
ATOM 987 N N . LYS A 1 128 ? -22.411 23.692 14.218 1.00 83.38 128 LYS A N 1
ATOM 988 C CA . LYS A 1 128 ? -23.370 23.049 13.307 1.00 83.38 128 LYS A CA 1
ATOM 989 C C . LYS A 1 128 ? -23.436 21.532 13.446 1.00 83.38 128 LYS A C 1
ATOM 991 O O . LYS A 1 128 ? -24.410 20.963 12.975 1.00 83.38 128 LYS A O 1
ATOM 996 N N . ASN A 1 129 ? -22.431 20.919 14.069 1.00 85.50 129 ASN A N 1
ATOM 997 C CA . ASN A 1 129 ? -22.326 19.473 14.202 1.00 85.50 129 ASN A CA 1
ATOM 998 C C . ASN A 1 129 ? -22.214 19.114 15.682 1.00 85.50 129 ASN A C 1
ATOM 1000 O O . ASN A 1 129 ? -21.314 19.596 16.377 1.00 85.50 129 ASN A O 1
ATOM 1004 N N . VAL A 1 130 ? -23.081 18.232 16.165 1.00 86.06 130 VAL A N 1
ATOM 1005 C CA . VAL A 1 130 ? -22.985 17.698 17.524 1.00 86.06 130 VAL A CA 1
ATOM 1006 C C . VAL A 1 130 ? -22.341 16.322 17.457 1.00 86.06 130 VAL A C 1
ATOM 1008 O O . VAL A 1 130 ? -22.898 15.389 16.889 1.00 86.06 130 VAL A O 1
ATOM 1011 N N . LEU A 1 131 ? -21.151 16.200 18.041 1.00 88.00 131 LEU A N 1
ATOM 1012 C CA . LEU A 1 131 ? -20.483 14.911 18.193 1.00 88.00 131 LEU A CA 1
ATOM 1013 C C . LEU A 1 131 ? -21.111 14.163 19.371 1.00 88.00 131 LEU A C 1
ATOM 1015 O O . LEU A 1 131 ? -21.303 14.738 20.444 1.00 88.00 131 LEU A O 1
ATOM 1019 N N . VAL A 1 132 ? -21.433 12.888 19.184 1.00 89.50 132 VAL A N 1
ATOM 1020 C CA . VAL A 1 132 ? -22.021 12.025 20.213 1.00 89.50 132 VAL A CA 1
ATOM 1021 C C . VAL A 1 132 ? -21.210 10.739 20.304 1.00 89.50 132 VAL A C 1
ATOM 1023 O O . VAL A 1 132 ? -21.120 9.991 19.340 1.00 89.50 132 VAL A O 1
ATOM 1026 N N . ASP A 1 133 ? -20.630 10.466 21.467 1.00 87.75 133 ASP A N 1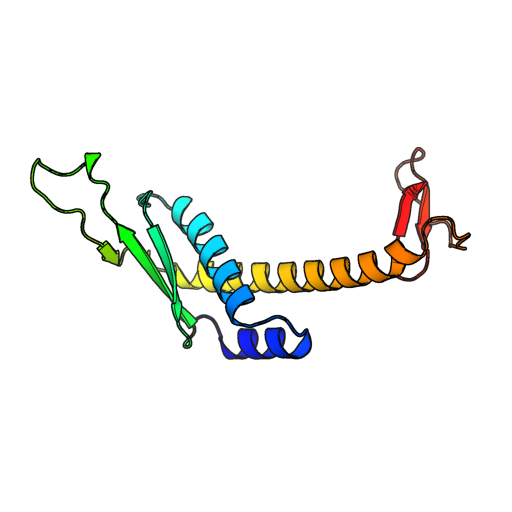
ATOM 1027 C CA . ASP A 1 133 ? -19.974 9.193 21.763 1.00 87.75 133 ASP A CA 1
ATOM 1028 C C . ASP A 1 133 ? -21.028 8.121 22.060 1.00 87.75 133 ASP A C 1
ATOM 1030 O O . ASP A 1 133 ? -21.793 8.256 23.017 1.00 87.75 133 ASP A O 1
ATOM 1034 N N . ILE A 1 134 ? -21.078 7.058 21.259 1.00 88.00 134 ILE A N 1
ATOM 1035 C CA . ILE A 1 134 ? -21.974 5.907 21.463 1.00 88.00 134 ILE A CA 1
ATOM 1036 C C . ILE A 1 134 ? -21.213 4.659 21.948 1.00 88.00 134 ILE A C 1
ATOM 1038 O O . ILE A 1 134 ? -21.705 3.536 21.852 1.00 88.00 134 ILE A O 1
ATOM 1042 N N . GLY A 1 135 ? -20.008 4.838 22.496 1.00 82.81 135 GLY A N 1
ATOM 1043 C CA . GLY A 1 135 ? -19.188 3.805 23.122 1.00 82.81 135 GLY A CA 1
ATOM 1044 C C . GLY A 1 135 ? -17.991 3.406 22.263 1.00 82.81 135 GLY A C 1
ATOM 1045 O O . GLY A 1 135 ? -16.864 3.793 22.551 1.00 82.81 135 GLY A O 1
ATOM 1046 N N . LYS A 1 136 ? -18.206 2.579 21.230 1.00 74.50 136 LYS A N 1
ATOM 1047 C CA . LYS A 1 136 ? -17.116 2.151 20.321 1.00 74.50 136 LYS A CA 1
ATOM 1048 C C . LYS A 1 136 ? -16.903 3.093 19.131 1.00 74.50 136 LYS A C 1
ATOM 1050 O O . LYS A 1 136 ? -15.918 2.942 18.418 1.00 74.50 136 LYS A O 1
ATOM 1055 N N . LEU A 1 137 ? -17.841 4.005 18.893 1.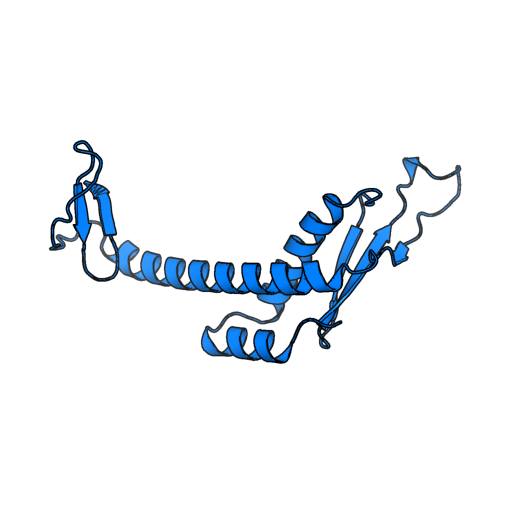00 80.25 137 LEU A N 1
ATOM 1056 C CA . LEU A 1 137 ? -17.865 4.906 17.746 1.00 80.25 137 LEU A CA 1
ATOM 1057 C C . LEU A 1 137 ? -18.292 6.309 18.173 1.00 80.25 137 LEU A C 1
ATOM 1059 O O . LEU A 1 137 ? -19.031 6.477 19.144 1.00 80.25 137 LEU A O 1
ATOM 1063 N N . GLU A 1 138 ? -17.896 7.294 17.373 1.00 82.88 138 GLU A N 1
ATOM 1064 C CA . GLU A 1 138 ? -18.444 8.647 17.420 1.00 82.88 138 GLU A CA 1
ATOM 1065 C C . GLU A 1 138 ? -19.490 8.821 16.313 1.00 82.88 138 GLU A C 1
ATOM 1067 O O . GLU A 1 138 ? -19.247 8.516 15.145 1.00 82.88 138 GLU A O 1
ATOM 1072 N N . ALA A 1 139 ? -20.660 9.323 16.690 1.00 84.75 139 ALA A N 1
ATOM 1073 C CA . ALA A 1 139 ? -21.738 9.713 15.798 1.00 84.75 139 ALA A CA 1
ATOM 1074 C C . ALA A 1 139 ? -21.779 11.239 15.636 1.00 84.75 139 ALA A C 1
ATOM 1076 O O . ALA A 1 139 ? -21.289 11.991 16.482 1.00 84.75 139 ALA A O 1
ATOM 1077 N N . ILE A 1 140 ? -22.394 11.695 14.546 1.00 85.94 140 ILE A N 1
ATOM 1078 C CA . ILE A 1 140 ? -22.606 13.112 14.253 1.00 85.94 140 ILE A CA 1
ATOM 1079 C C . ILE A 1 140 ? -24.104 13.379 14.079 1.00 85.94 140 ILE A C 1
ATOM 1081 O O . ILE A 1 140 ? -24.792 12.614 13.400 1.00 85.94 140 ILE A O 1
ATOM 1085 N N . LEU A 1 141 ? -24.594 14.444 14.715 1.00 81.19 141 LEU A N 1
ATOM 1086 C CA . LEU A 1 141 ? -25.961 14.963 14.615 1.00 81.19 141 LEU A CA 1
ATOM 1087 C C . LEU A 1 141 ? -25.964 16.383 14.047 1.00 81.19 141 LEU A C 1
ATOM 1089 O O . LEU A 1 141 ? -25.041 17.158 14.402 1.00 81.19 141 LEU A O 1
#

Sequence (141 aa):
MDIDVKLLKGLAQDKEIPFDVLVGAIESALLIAYHRTDGSYRRARVKLDENGHVTVWAKEDPADLEEGQEPKEFDDTPSGFGRIAATTAKQVILQRLRDAEDDKTFGEYAGHEGDVVTGVVQQGKDPKNVLVDIGKLEAIL

Radius of gyration: 22.11 Å; Cα contacts (8 Å, |Δi|>4): 160; chains: 1; bounding box: 52×39×62 Å

Secondary structure (DSSP, 8-state):
----HHHHHHHHHHTT--HHHHHHHHHHHHHHHHHTSTT--SEEEEEE-TTS-EEEEEE--GGGS-TTPPPPEEE---TTHHHHHHHHHHHHHHHHHHHHHHHHHHHHHHTTTT-----EEE--SSTT--EEE-SSSEEE-